Protein AF-A0A841AW75-F1 (afdb_monomer_lite)

Foldseek 3Di:
DVPADAQPPDPHGLVVLLVVPVVVPAQLCRVCVVPPPQHSVSSVVSVVVVVVVVVVVD

Radius of gyration: 10.95 Å; chains: 1; bounding box: 25×28×26 Å

Sequence (58 aa):
MGGWPTIKGTRIPYDTIAQLVEDGDVGVEDVRHYSPGVTPDAARDALDFEQAVRGAAA

pLDDT: mean 90.2, std 8.76, range [51.19, 96.56]

Secondary structure (DSSP, 8-state):
--S--B-TTS--BHHHHHHHHHTSSS-TTTHHHHSTT--HHHHHHHHHHHHHHHHHT-

Structure (mmCIF, N/CA/C/O backbone):
data_AF-A0A841AW75-F1
#
_entry.id   AF-A0A841AW75-F1
#
loop_
_atom_site.group_PDB
_atom_site.id
_atom_site.type_symbol
_atom_site.label_atom_id
_atom_site.label_alt_id
_atom_site.label_comp_id
_atom_site.label_asym_id
_atom_site.label_entity_id
_atom_site.label_seq_id
_atom_site.pdbx_PDB_ins_code
_atom_site.Cartn_x
_atom_site.Cartn_y
_atom_site.Cartn_z
_atom_site.occupancy
_atom_site.B_iso_or_equiv
_atom_site.auth_seq_id
_atom_site.auth_comp_id
_atom_site.auth_asym_id
_atom_site.auth_atom_id
_atom_site.pdbx_PDB_model_num
ATOM 1 N N . MET A 1 1 ? 3.788 -15.007 4.318 1.00 63.22 1 MET A N 1
ATOM 2 C CA . MET A 1 1 ? 2.727 -14.014 4.577 1.00 63.22 1 MET A CA 1
ATOM 3 C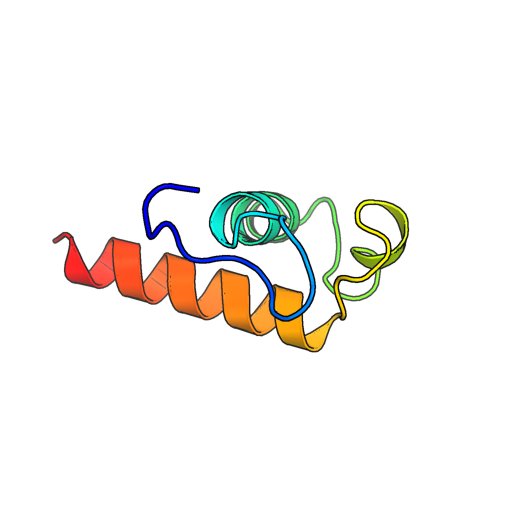 C . MET A 1 1 ? 1.455 -14.787 4.894 1.00 63.22 1 MET A C 1
ATOM 5 O O . MET A 1 1 ? 0.780 -15.200 3.964 1.00 63.22 1 MET A O 1
ATOM 9 N N . GLY A 1 2 ? 1.183 -15.124 6.156 1.00 78.62 2 GLY A N 1
ATOM 10 C CA . GLY A 1 2 ? 0.038 -15.966 6.550 1.00 78.62 2 GLY A CA 1
ATOM 11 C C . GLY A 1 2 ? -1.317 -15.263 6.404 1.00 78.62 2 GLY A C 1
ATOM 12 O O . GLY A 1 2 ? -1.988 -15.050 7.400 1.00 78.62 2 GLY A O 1
ATOM 13 N N . GLY A 1 3 ? -1.680 -14.848 5.186 1.00 87.00 3 GLY A N 1
ATOM 14 C CA . GLY A 1 3 ? -2.855 -14.014 4.902 1.00 87.00 3 GLY A CA 1
ATOM 15 C C . GLY A 1 3 ? -2.617 -12.506 5.041 1.00 87.00 3 GLY A C 1
ATOM 16 O O . GLY A 1 3 ? -3.535 -11.731 4.804 1.00 87.00 3 GLY A O 1
ATOM 17 N N . TRP A 1 4 ? -1.397 -12.087 5.395 1.00 91.75 4 TRP A N 1
ATOM 18 C CA . TRP A 1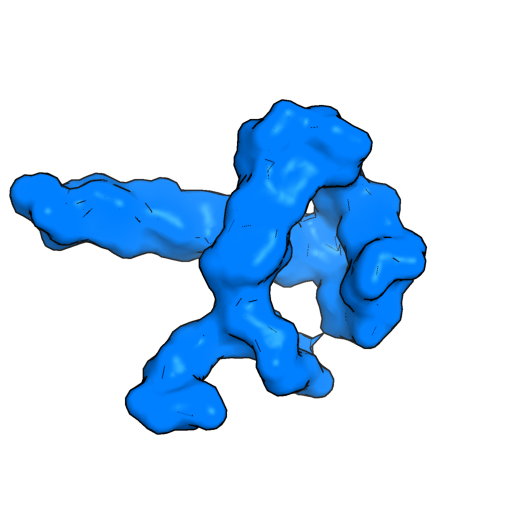 4 ? -1.045 -10.669 5.514 1.00 91.75 4 TRP A CA 1
ATOM 19 C C . TRP A 1 4 ? -1.141 -9.945 4.158 1.00 91.75 4 TRP A C 1
ATOM 21 O O . TRP A 1 4 ? -0.631 -10.498 3.174 1.00 91.75 4 TRP A O 1
ATOM 31 N N . PRO A 1 5 ? -1.751 -8.746 4.080 1.00 94.12 5 PRO A N 1
ATOM 32 C CA . PRO A 1 5 ? -1.901 -8.029 2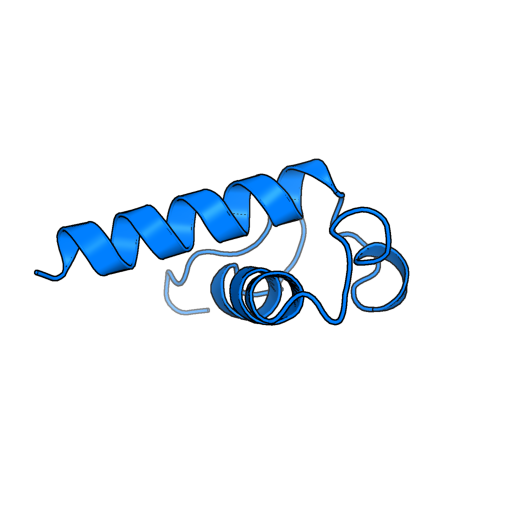.819 1.00 94.12 5 PRO A CA 1
ATOM 33 C C . PRO A 1 5 ? -0.547 -7.598 2.245 1.00 94.12 5 PRO A C 1
ATOM 35 O O . PRO A 1 5 ? 0.365 -7.175 2.956 1.00 94.12 5 PRO A O 1
ATOM 38 N N . THR A 1 6 ? -0.409 -7.708 0.928 1.00 96.00 6 THR A N 1
ATOM 39 C CA . THR A 1 6 ? 0.826 -7.377 0.208 1.00 96.00 6 THR A CA 1
ATOM 40 C C . THR A 1 6 ? 0.523 -6.554 -1.027 1.00 96.00 6 THR A C 1
ATOM 42 O O . THR A 1 6 ? -0.541 -6.715 -1.630 1.00 96.00 6 THR A O 1
ATOM 45 N N . ILE A 1 7 ? 1.501 -5.767 -1.476 1.00 96.12 7 ILE A N 1
ATOM 46 C CA . ILE A 1 7 ? 1.404 -5.064 -2.754 1.00 96.12 7 ILE A CA 1
ATOM 47 C C . ILE A 1 7 ? 1.218 -6.079 -3.887 1.00 96.12 7 ILE A C 1
ATOM 49 O O . ILE A 1 7 ? 1.955 -7.067 -3.993 1.00 96.12 7 ILE A O 1
ATOM 53 N N . LYS A 1 8 ? 0.224 -5.833 -4.745 1.00 93.69 8 LYS A N 1
ATOM 54 C CA . LYS A 1 8 ? -0.158 -6.726 -5.843 1.00 93.69 8 LYS A CA 1
ATOM 55 C C . LYS A 1 8 ? 1.041 -7.079 -6.725 1.00 93.69 8 LYS A C 1
ATOM 57 O O . LYS A 1 8 ? 1.774 -6.209 -7.176 1.00 93.69 8 LYS A O 1
ATOM 62 N N . GLY A 1 9 ? 1.204 -8.371 -7.013 1.00 92.25 9 GLY A N 1
ATOM 63 C CA . GLY A 1 9 ? 2.302 -8.865 -7.852 1.00 92.25 9 GLY A CA 1
ATOM 64 C C . GLY A 1 9 ? 3.662 -8.904 -7.149 1.00 92.25 9 GLY A C 1
ATOM 65 O O . GLY A 1 9 ? 4.653 -9.275 -7.771 1.00 92.25 9 GLY A O 1
ATOM 66 N N . THR A 1 10 ? 3.713 -8.580 -5.856 1.00 92.75 10 THR A N 1
ATOM 67 C CA . THR A 1 10 ? 4.930 -8.626 -5.045 1.00 92.75 10 THR A CA 1
ATOM 68 C C . THR A 1 10 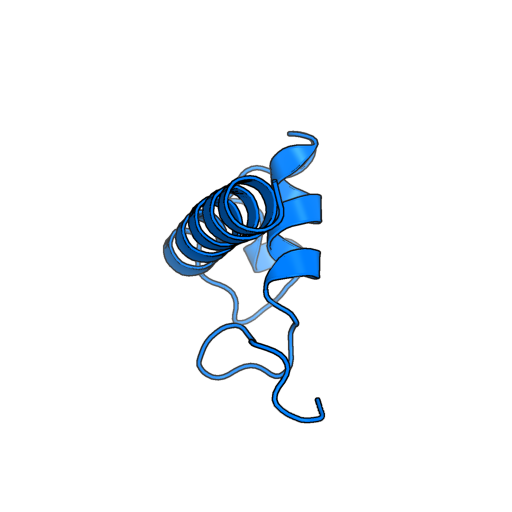? 4.727 -9.517 -3.818 1.00 92.75 10 THR A C 1
ATOM 70 O O . THR A 1 10 ? 3.633 -10.008 -3.544 1.00 92.75 10 THR A O 1
ATOM 73 N N . ARG A 1 11 ? 5.804 -9.718 -3.056 1.00 93.44 11 ARG A N 1
ATOM 74 C CA . ARG A 1 11 ? 5.748 -10.277 -1.698 1.00 93.44 11 ARG A CA 1
ATOM 75 C C . ARG A 1 11 ? 6.050 -9.217 -0.639 1.00 93.44 11 ARG A C 1
ATOM 77 O O . ARG A 1 11 ? 6.509 -9.563 0.441 1.00 93.44 11 ARG A O 1
ATOM 84 N N . ILE A 1 12 ? 5.857 -7.945 -0.972 1.00 93.44 12 ILE A N 1
ATOM 85 C CA . ILE A 1 12 ? 6.174 -6.819 -0.101 1.00 93.44 12 ILE A CA 1
ATOM 86 C C . ILE A 1 12 ? 4.923 -6.497 0.731 1.00 93.44 12 ILE A C 1
ATOM 88 O O . ILE A 1 12 ? 3.852 -6.327 0.137 1.00 93.44 12 ILE A O 1
ATOM 92 N N . PRO A 1 13 ? 5.018 -6.458 2.072 1.00 95.56 13 PRO A N 1
ATOM 93 C CA . PRO A 1 13 ? 3.908 -6.054 2.931 1.00 95.56 13 PRO A CA 1
ATOM 94 C C . PRO A 1 13 ? 3.434 -4.637 2.610 1.00 95.56 13 PRO A C 1
ATOM 96 O O . PRO A 1 13 ? 4.247 -3.770 2.285 1.00 95.56 13 PRO A O 1
ATOM 99 N N . TYR A 1 14 ? 2.126 -4.397 2.702 1.00 95.44 14 TYR A N 1
ATOM 100 C CA . TYR A 1 14 ? 1.581 -3.060 2.458 1.00 95.44 14 TYR A CA 1
ATOM 101 C C . TYR A 1 14 ? 2.084 -2.049 3.507 1.00 95.44 14 TYR A C 1
ATOM 103 O O . TYR A 1 14 ? 2.469 -0.942 3.151 1.00 95.44 14 TYR A O 1
ATOM 111 N N . ASP A 1 15 ? 2.158 -2.457 4.775 1.00 95.00 15 ASP A N 1
ATOM 112 C CA . ASP A 1 15 ? 2.527 -1.636 5.931 1.00 95.00 15 ASP A CA 1
ATOM 113 C C . ASP A 1 15 ? 3.984 -1.177 5.860 1.00 95.00 15 ASP A C 1
ATOM 115 O O . ASP A 1 15 ? 4.288 -0.035 6.180 1.00 95.00 15 ASP A O 1
ATOM 119 N N . THR A 1 16 ? 4.877 -2.022 5.338 1.00 94.38 16 THR A N 1
ATOM 120 C CA . THR A 1 16 ? 6.270 -1.637 5.071 1.00 94.38 16 THR A CA 1
ATOM 121 C C . THR A 1 16 ? 6.351 -0.483 4.070 1.00 94.38 16 THR A C 1
ATOM 123 O O . THR A 1 16 ? 7.161 0.423 4.241 1.00 94.38 16 THR A O 1
ATOM 126 N N . ILE A 1 17 ? 5.517 -0.500 3.023 1.00 95.38 17 ILE A N 1
ATOM 127 C CA . ILE A 1 17 ? 5.466 0.591 2.042 1.00 95.38 17 ILE A CA 1
ATOM 128 C C . ILE A 1 17 ? 4.768 1.817 2.623 1.00 95.38 17 ILE A C 1
ATOM 130 O O . ILE A 1 17 ? 5.251 2.923 2.409 1.00 95.38 17 ILE A O 1
ATOM 134 N N . ALA A 1 18 ? 3.678 1.628 3.368 1.00 95.00 18 ALA A N 1
ATOM 135 C CA . ALA A 1 18 ? 2.961 2.710 4.028 1.00 95.00 18 ALA A CA 1
ATOM 136 C C . ALA A 1 18 ? 3.879 3.481 4.984 1.00 95.00 18 ALA A C 1
ATOM 138 O O . ALA A 1 18 ? 3.973 4.693 4.868 1.00 95.00 18 ALA A O 1
ATOM 139 N N . GLN A 1 19 ? 4.624 2.784 5.845 1.00 92.75 19 GLN A N 1
ATOM 140 C CA . GLN A 1 19 ? 5.589 3.393 6.768 1.00 92.75 19 GLN A CA 1
ATOM 141 C C . GLN A 1 19 ? 6.716 4.118 6.027 1.00 92.75 19 GLN A C 1
ATOM 143 O O . GLN A 1 19 ? 7.075 5.230 6.395 1.00 92.75 19 GLN A O 1
ATOM 148 N N . LEU A 1 20 ? 7.233 3.525 4.944 1.00 91.94 20 LEU A N 1
ATOM 149 C CA . LEU A 1 20 ? 8.288 4.138 4.134 1.00 91.94 20 LEU A CA 1
ATOM 150 C C . LEU A 1 20 ? 7.881 5.511 3.577 1.00 91.94 20 LEU A C 1
ATOM 152 O O . LEU A 1 20 ? 8.727 6.396 3.477 1.00 91.94 20 LEU A O 1
ATOM 156 N N . VAL A 1 21 ? 6.611 5.677 3.194 1.00 93.06 21 VAL A N 1
ATOM 157 C CA . VAL A 1 21 ? 6.104 6.939 2.631 1.00 93.06 21 VAL A CA 1
ATOM 158 C C . VAL A 1 21 ? 5.453 7.853 3.674 1.00 93.06 21 VAL A C 1
ATOM 160 O O . VAL A 1 21 ? 5.404 9.061 3.461 1.00 93.06 21 VAL A O 1
ATOM 163 N N . GLU A 1 22 ? 4.962 7.305 4.790 1.00 90.38 22 GLU A N 1
ATOM 164 C CA . GLU A 1 22 ? 4.310 8.041 5.885 1.00 90.38 22 GLU A CA 1
ATOM 165 C C . GLU A 1 22 ? 5.263 9.039 6.549 1.00 90.38 22 GLU A C 1
ATOM 167 O O . GLU A 1 22 ? 4.870 10.180 6.792 1.00 90.38 22 GLU A O 1
ATOM 172 N N . ASP A 1 23 ? 6.520 8.643 6.767 1.00 81.38 23 ASP A N 1
ATOM 173 C CA . ASP A 1 23 ? 7.540 9.505 7.378 1.00 81.38 23 ASP A CA 1
ATOM 174 C C . ASP A 1 23 ? 7.937 10.690 6.471 1.00 81.38 23 ASP A C 1
ATOM 176 O O . ASP A 1 23 ? 8.547 11.658 6.923 1.00 81.38 23 ASP A O 1
ATOM 180 N N . GLY A 1 24 ? 7.561 10.654 5.185 1.00 76.00 24 GLY A N 1
ATOM 181 C CA . GLY A 1 24 ? 7.788 11.736 4.223 1.00 76.00 24 GLY A CA 1
ATOM 182 C C . GLY A 1 24 ? 9.220 11.836 3.685 1.00 76.00 24 GLY A C 1
ATOM 183 O O . GLY A 1 24 ? 9.462 12.626 2.773 1.00 76.00 24 GLY A O 1
ATOM 184 N N . ASP A 1 25 ? 10.152 11.022 4.189 1.00 81.38 25 ASP A N 1
ATOM 185 C CA . ASP A 1 25 ? 11.528 10.920 3.679 1.00 81.38 25 ASP A CA 1
ATOM 186 C C . ASP A 1 25 ? 11.592 10.323 2.264 1.00 81.38 25 ASP A C 1
ATOM 188 O O . ASP A 1 25 ? 12.493 10.644 1.487 1.00 81.38 25 ASP A O 1
ATOM 192 N N . VAL A 1 26 ? 10.630 9.465 1.907 1.00 88.75 26 VAL A N 1
ATOM 193 C CA . VAL A 1 26 ? 10.513 8.879 0.568 1.00 88.75 26 VAL A CA 1
ATOM 194 C C . VAL A 1 26 ? 9.175 9.268 -0.044 1.00 88.75 26 VAL A C 1
ATOM 196 O O . VAL A 1 26 ? 8.113 8.808 0.377 1.00 88.75 26 VAL A O 1
ATOM 199 N N . GLY A 1 27 ? 9.231 10.091 -1.093 1.00 90.88 27 GLY A N 1
ATOM 200 C CA . GLY A 1 27 ? 8.062 10.398 -1.907 1.00 90.88 27 GLY A CA 1
ATOM 201 C C . GLY A 1 27 ? 7.519 9.144 -2.594 1.00 90.88 27 GLY A C 1
ATOM 202 O O . GLY A 1 27 ? 8.264 8.244 -2.990 1.00 90.88 27 GLY A O 1
ATOM 203 N N . VAL A 1 28 ? 6.203 9.087 -2.799 1.00 91.31 28 VAL A N 1
ATOM 204 C CA . VAL A 1 28 ? 5.551 7.971 -3.511 1.00 91.31 28 VAL A CA 1
ATOM 205 C C . VAL A 1 28 ? 6.085 7.789 -4.937 1.00 91.31 28 VAL A C 1
ATOM 207 O O . VAL A 1 28 ? 6.052 6.681 -5.467 1.00 91.31 28 VAL A O 1
ATOM 210 N N . GLU A 1 29 ? 6.600 8.847 -5.571 1.00 92.12 29 GLU A N 1
ATOM 211 C CA . GLU A 1 29 ? 7.291 8.751 -6.863 1.00 92.12 29 GLU A CA 1
ATOM 212 C C . GLU A 1 29 ? 8.649 8.037 -6.791 1.00 92.12 29 GLU A C 1
ATOM 214 O O . GLU A 1 29 ? 9.025 7.338 -7.739 1.00 92.12 29 GLU A O 1
ATOM 219 N N . ASP A 1 30 ? 9.335 8.133 -5.655 1.00 92.75 30 ASP A N 1
ATOM 220 C CA . ASP A 1 30 ? 10.671 7.579 -5.446 1.00 92.75 30 ASP A CA 1
ATOM 221 C C . ASP A 1 30 ? 10.650 6.140 -4.923 1.00 92.75 30 ASP A C 1
ATOM 223 O O . ASP A 1 30 ? 11.663 5.439 -4.979 1.00 92.75 30 ASP A O 1
ATOM 227 N N . VAL A 1 31 ? 9.487 5.640 -4.491 1.00 90.94 31 VAL A N 1
ATOM 228 C CA . VAL A 1 31 ? 9.319 4.290 -3.921 1.00 90.94 31 VAL A CA 1
ATOM 229 C C . VAL A 1 31 ? 9.905 3.184 -4.806 1.00 90.94 31 VAL A C 1
ATOM 231 O O . VAL A 1 31 ? 10.461 2.203 -4.313 1.00 90.94 31 VAL A O 1
ATOM 234 N N . ARG A 1 32 ? 9.856 3.362 -6.132 1.00 91.44 32 ARG A N 1
ATOM 235 C CA . ARG A 1 32 ? 10.385 2.414 -7.123 1.00 91.44 32 ARG A CA 1
ATOM 236 C C . ARG A 1 32 ? 11.898 2.205 -7.024 1.00 91.44 32 ARG A C 1
ATOM 238 O O . ARG A 1 32 ? 12.390 1.179 -7.491 1.00 91.44 32 ARG A O 1
ATOM 245 N N . HIS A 1 33 ? 12.627 3.177 -6.474 1.00 90.62 33 HIS A N 1
ATOM 246 C CA . HIS A 1 33 ? 14.072 3.100 -6.269 1.00 90.62 33 HIS A CA 1
ATOM 247 C C . HIS A 1 33 ? 14.425 2.176 -5.102 1.00 90.62 33 HIS A C 1
ATOM 249 O O . HIS A 1 33 ? 15.446 1.494 -5.152 1.00 90.62 33 HIS A O 1
ATOM 255 N N . TYR A 1 34 ? 13.552 2.107 -4.097 1.00 89.31 34 TYR A N 1
ATOM 256 C CA . TYR A 1 34 ? 13.729 1.288 -2.898 1.00 89.31 34 TYR A CA 1
ATOM 257 C C . TYR A 1 34 ? 13.077 -0.089 -3.036 1.00 89.31 34 TYR A C 1
ATOM 259 O O . TYR A 1 34 ? 13.622 -1.092 -2.583 1.00 89.31 34 TYR A O 1
ATOM 267 N N . SER A 1 35 ? 11.918 -0.144 -3.692 1.00 90.06 35 SER A N 1
ATOM 268 C CA . SER A 1 35 ? 11.120 -1.353 -3.886 1.00 90.06 35 SER A CA 1
ATOM 269 C C . SER A 1 35 ? 10.766 -1.542 -5.365 1.00 90.06 35 SER A C 1
ATOM 271 O O . SER A 1 35 ? 9.667 -1.181 -5.802 1.00 90.06 35 SER A O 1
ATOM 273 N N . PRO A 1 36 ? 11.680 -2.124 -6.166 1.00 88.69 36 PRO A N 1
ATOM 274 C CA . PRO A 1 36 ? 11.424 -2.411 -7.572 1.00 88.69 36 PRO A CA 1
ATOM 275 C C . PRO A 1 36 ? 10.207 -3.334 -7.720 1.00 88.69 36 PRO A C 1
ATOM 277 O O . PRO A 1 36 ? 10.206 -4.462 -7.233 1.00 88.69 36 PRO A O 1
ATOM 280 N N . GLY A 1 37 ? 9.162 -2.849 -8.390 1.00 90.62 37 GLY A N 1
ATOM 281 C CA . GLY A 1 37 ? 7.884 -3.559 -8.543 1.00 90.62 37 GLY A CA 1
ATOM 282 C C . GLY A 1 37 ? 6.721 -2.935 -7.768 1.00 90.62 37 GLY A C 1
ATOM 283 O O . GLY A 1 37 ? 5.577 -3.313 -8.007 1.00 90.62 37 GLY A O 1
ATOM 284 N N . VAL A 1 38 ? 6.989 -1.950 -6.909 1.00 95.19 38 VAL A N 1
ATOM 285 C CA . VAL A 1 38 ? 5.961 -1.093 -6.307 1.00 95.19 38 VAL A CA 1
ATOM 286 C C . VAL A 1 38 ? 5.798 0.155 -7.169 1.00 95.19 38 VAL A C 1
ATOM 288 O O . VAL A 1 38 ? 6.772 0.838 -7.490 1.00 95.19 38 VAL A O 1
ATOM 291 N N . THR A 1 39 ? 4.566 0.427 -7.592 1.00 95.56 39 THR A N 1
ATOM 292 C CA . THR A 1 39 ? 4.225 1.642 -8.339 1.00 95.56 39 THR A CA 1
ATOM 293 C C . THR A 1 39 ? 3.845 2.774 -7.380 1.00 95.56 39 THR A C 1
ATOM 295 O O . THR A 1 39 ? 3.439 2.497 -6.250 1.00 95.56 39 THR A O 1
ATOM 298 N N . PR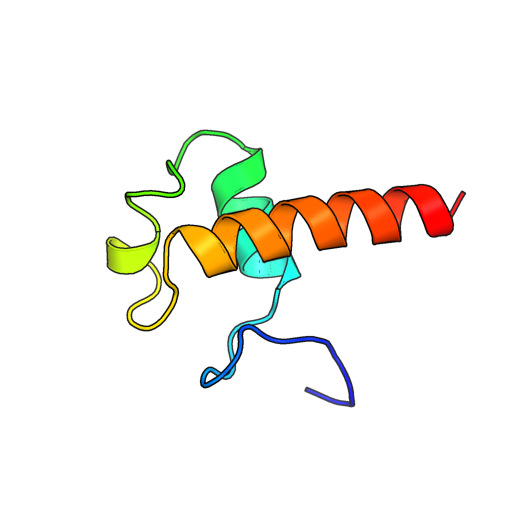O A 1 40 ? 3.908 4.044 -7.820 1.00 95.44 40 PRO A N 1
ATOM 299 C CA . PRO A 1 40 ? 3.460 5.168 -6.999 1.00 95.44 40 PRO A CA 1
ATOM 300 C C . PRO A 1 40 ? 2.000 5.043 -6.549 1.00 95.44 40 PRO A C 1
ATOM 302 O O . PRO A 1 40 ? 1.689 5.325 -5.397 1.00 95.44 40 PRO A O 1
ATOM 305 N N . ASP A 1 41 ? 1.106 4.571 -7.423 1.00 96.25 41 ASP A N 1
ATOM 306 C CA . ASP A 1 41 ? -0.290 4.298 -7.058 1.00 96.25 41 ASP A CA 1
ATOM 307 C C . ASP A 1 41 ? -0.404 3.212 -5.988 1.00 96.25 41 ASP A C 1
ATOM 309 O O . ASP A 1 41 ? -1.089 3.412 -4.996 1.00 96.25 41 ASP A O 1
ATOM 313 N N . ALA A 1 42 ? 0.349 2.115 -6.111 1.00 96.44 42 ALA A N 1
ATOM 314 C CA . ALA A 1 42 ? 0.340 1.066 -5.096 1.00 96.44 42 ALA A CA 1
ATOM 315 C C . ALA A 1 42 ? 0.858 1.551 -3.730 1.00 96.44 42 ALA A C 1
ATOM 317 O O . ALA A 1 42 ? 0.408 1.060 -2.699 1.00 96.44 42 ALA A O 1
ATOM 318 N N . ALA A 1 43 ? 1.794 2.505 -3.711 1.00 95.75 43 ALA A N 1
ATOM 319 C CA . ALA A 1 43 ? 2.270 3.119 -2.474 1.00 95.75 43 ALA A CA 1
ATOM 320 C C . ALA A 1 43 ? 1.218 4.039 -1.835 1.00 95.75 43 ALA A C 1
ATOM 322 O O . ALA A 1 43 ? 1.049 4.010 -0.618 1.00 95.75 43 ALA A O 1
ATOM 323 N N . ARG A 1 44 ? 0.466 4.802 -2.643 1.00 95.94 44 ARG A N 1
ATOM 324 C CA . ARG A 1 44 ? -0.677 5.594 -2.154 1.00 95.94 44 ARG A CA 1
ATOM 325 C C . ARG A 1 44 ? -1.780 4.698 -1.598 1.00 95.94 44 ARG A C 1
ATOM 327 O O . ARG A 1 44 ? -2.259 4.959 -0.500 1.00 95.94 44 ARG A O 1
ATOM 334 N N . ASP A 1 45 ? -2.117 3.626 -2.312 1.00 96.56 45 ASP A N 1
ATOM 335 C CA . ASP A 1 45 ? -3.111 2.642 -1.873 1.00 96.56 45 ASP A CA 1
ATOM 336 C C . ASP A 1 45 ? -2.701 1.985 -0.547 1.00 96.56 45 ASP A C 1
ATOM 338 O O . ASP A 1 45 ? -3.531 1.767 0.330 1.00 96.56 45 ASP A O 1
ATOM 342 N N . ALA A 1 46 ? -1.410 1.681 -0.377 1.00 96.31 46 ALA A N 1
ATOM 343 C CA . ALA A 1 46 ? -0.892 1.112 0.861 1.00 96.31 46 ALA A CA 1
ATOM 344 C C . ALA A 1 46 ? -1.017 2.078 2.047 1.00 96.31 46 ALA A C 1
ATOM 346 O O . ALA A 1 46 ? -1.403 1.650 3.134 1.00 96.31 46 ALA A O 1
ATOM 347 N N . LEU A 1 47 ? -0.720 3.364 1.834 1.00 95.50 47 LEU A N 1
ATOM 348 C CA . LEU A 1 47 ? -0.866 4.399 2.855 1.00 95.50 47 LEU A CA 1
ATOM 349 C C . LEU A 1 47 ? -2.336 4.597 3.251 1.00 95.50 47 LEU A C 1
ATOM 351 O O . LEU A 1 47 ? -2.647 4.621 4.438 1.00 95.50 47 LEU A O 1
ATOM 355 N N . ASP A 1 48 ? -3.244 4.686 2.276 1.00 95.62 48 ASP A N 1
ATOM 356 C CA . ASP A 1 48 ? -4.688 4.786 2.532 1.00 95.62 48 ASP A CA 1
ATOM 357 C C . ASP A 1 48 ? -5.203 3.578 3.330 1.00 95.62 48 ASP A C 1
ATOM 359 O O . ASP A 1 48 ? -5.890 3.731 4.344 1.00 95.62 48 ASP A O 1
ATOM 363 N N . PHE A 1 49 ? -4.785 2.371 2.937 1.00 95.88 49 PHE A N 1
ATOM 364 C CA . PHE A 1 49 ? -5.172 1.144 3.622 1.00 95.88 49 PHE A CA 1
ATOM 365 C C . PHE A 1 49 ? -4.639 1.079 5.062 1.00 95.88 49 PHE A C 1
ATOM 367 O O . PHE A 1 49 ? -5.382 0.689 5.961 1.00 95.88 49 PHE A O 1
ATOM 374 N N . GLU A 1 50 ? -3.398 1.504 5.318 1.00 95.50 50 GLU A N 1
ATOM 375 C CA . GLU A 1 50 ? -2.841 1.573 6.677 1.00 95.50 50 GLU A CA 1
ATOM 376 C C . GLU A 1 50 ? -3.636 2.531 7.572 1.00 95.50 50 GLU A C 1
ATOM 378 O O . GLU A 1 50 ? -3.986 2.183 8.702 1.00 95.50 50 GLU A O 1
ATOM 383 N N . GLN A 1 51 ? -4.002 3.702 7.052 1.00 94.00 51 GLN A N 1
ATOM 384 C CA . GLN A 1 51 ? -4.815 4.674 7.784 1.00 94.00 51 GLN A CA 1
ATOM 385 C C . GLN A 1 51 ? -6.217 4.127 8.085 1.00 94.00 51 GLN A C 1
ATOM 387 O O . GLN A 1 51 ? -6.728 4.303 9.194 1.00 94.00 51 GLN A O 1
ATOM 392 N N . ALA A 1 5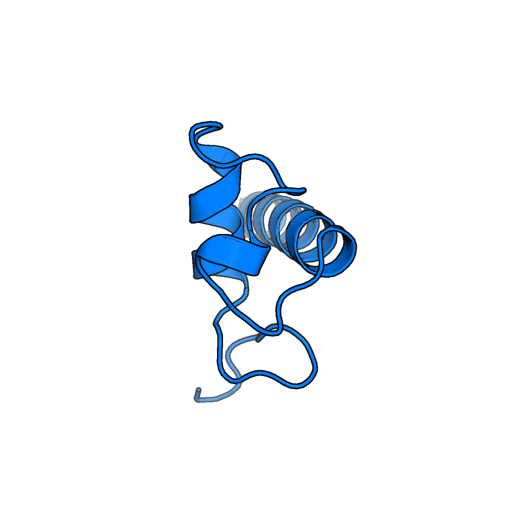2 ? -6.820 3.405 7.136 1.00 94.00 52 ALA A N 1
ATOM 393 C CA . ALA A 1 52 ? -8.100 2.735 7.336 1.00 94.00 52 ALA A CA 1
ATOM 394 C C . ALA A 1 52 ? -8.015 1.625 8.399 1.00 94.00 52 ALA A C 1
ATOM 396 O O . ALA A 1 52 ? -8.888 1.541 9.263 1.00 94.00 52 ALA A O 1
ATOM 397 N N . VAL A 1 53 ? -6.962 0.800 8.379 1.00 92.69 53 VAL A N 1
ATOM 398 C CA . VAL A 1 53 ? -6.738 -0.264 9.374 1.00 92.69 53 VAL A CA 1
ATOM 399 C C . VAL A 1 53 ? -6.526 0.323 10.768 1.00 92.69 53 VAL A C 1
ATOM 401 O O . VAL A 1 53 ? -7.174 -0.123 11.715 1.00 92.69 53 VAL A O 1
ATOM 404 N N . ARG A 1 54 ? -5.679 1.352 10.905 1.00 90.25 54 ARG A N 1
ATOM 405 C CA . ARG A 1 54 ? -5.466 2.053 12.183 1.00 90.25 54 ARG A CA 1
ATOM 406 C C . ARG A 1 54 ? -6.760 2.671 12.710 1.00 90.25 54 ARG A C 1
ATOM 408 O O . ARG A 1 54 ? -7.040 2.562 13.900 1.00 90.25 54 ARG A O 1
ATOM 415 N N . GLY A 1 55 ? -7.565 3.272 11.832 1.00 86.44 55 GLY A N 1
ATOM 416 C CA . GLY A 1 55 ? -8.870 3.833 12.185 1.00 86.44 55 GLY A CA 1
ATOM 417 C C . GLY A 1 55 ? -9.920 2.782 12.562 1.00 86.44 55 GLY A C 1
ATOM 418 O O . GLY A 1 55 ? -10.764 3.045 13.411 1.00 86.44 55 GLY A O 1
ATOM 419 N N . ALA A 1 56 ? -9.864 1.588 11.966 1.00 76.31 56 ALA A N 1
ATOM 420 C CA . ALA A 1 56 ? -10.757 0.472 12.282 1.00 76.31 56 ALA A CA 1
ATOM 421 C C . ALA A 1 56 ? -10.364 -0.286 13.564 1.00 76.31 56 ALA A C 1
ATOM 423 O O . ALA A 1 56 ? -11.186 -1.013 14.117 1.00 76.31 56 ALA A O 1
ATOM 424 N N . ALA A 1 57 ? -9.119 -0.140 14.023 1.00 63.16 57 ALA A N 1
ATOM 425 C CA . ALA A 1 57 ? -8.615 -0.737 15.258 1.00 63.16 57 ALA A CA 1
ATOM 426 C C . ALA A 1 57 ? -8.941 0.086 16.528 1.00 63.16 57 ALA A C 1
ATOM 428 O O . ALA A 1 57 ? -8.483 -0.287 17.611 1.00 63.16 57 ALA A O 1
ATOM 429 N N . ALA A 1 58 ? -9.696 1.186 16.392 1.00 51.19 58 ALA A N 1
ATOM 430 C CA . ALA A 1 58 ? -10.090 2.105 17.464 1.00 51.19 58 ALA A CA 1
ATOM 431 C C . ALA A 1 58 ? -11.449 1.767 18.103 1.00 51.19 58 ALA A C 1
ATOM 433 O O . ALA A 1 58 ? -12.355 1.284 17.386 1.00 51.19 58 ALA A O 1
#

InterPro domains:
  IPR007367 VapB45-like, C-terminal [PF04255] (1-49)
  IPR009057 Homedomain-like superfamily [SSF46689] (1-52)
  IPR036388 Winged helix-like DNA-binding domain superfamily [G3DSA:1.10.10.10] (1-57)

Organism: NCBI:txid336628